Protein AF-A0AAP8TT53-F1 (afdb_monomer)

pLDDT: mean 83.97, std 13.32, range [36.66, 97.75]

Nearest PDB structures (foldseek):
  5npg-assembly1_A  TM=6.881E-01  e=1.271E+00  Drosophila melanogaster
  8of7-assembly1_A  TM=3.686E-01  e=1.754E+00  Streptomyces sp. NL15-2K
  3r0q-assembly1_C  TM=3.519E-01  e=3.000E+00  Arabidopsis thaliana
  5dst-assembly5_J  TM=2.623E-01  e=7.882E+00  Homo sapiens
  6nt2-assembly1_A  TM=2.381E-01  e=5.712E+00  Homo sapiens

Structure (mmCIF, N/CA/C/O backbone):
data_AF-A0AAP8TT53-F1
#
_entry.id   AF-A0AAP8TT53-F1
#
loop_
_atom_site.group_PDB
_atom_site.id
_atom_site.type_symbol
_atom_site.label_atom_id
_atom_site.label_alt_id
_atom_site.label_comp_id
_atom_site.label_asym_id
_atom_site.label_entity_id
_atom_site.label_seq_id
_atom_site.pdbx_PDB_ins_code
_atom_site.Cartn_x
_atom_site.Cartn_y
_atom_site.Cartn_z
_atom_site.occupancy
_atom_site.B_iso_or_equiv
_atom_site.auth_seq_id
_atom_site.auth_comp_id
_atom_site.auth_asym_id
_atom_site.auth_atom_id
_atom_site.pdbx_PDB_model_num
ATOM 1 N N . MET A 1 1 ? 9.429 17.781 -11.605 1.00 37.03 1 MET A N 1
ATOM 2 C CA . MET A 1 1 ? 8.308 18.109 -10.698 1.00 37.03 1 MET A CA 1
ATOM 3 C C . MET A 1 1 ? 8.429 17.139 -9.543 1.00 37.03 1 MET A C 1
ATOM 5 O O . MET A 1 1 ? 8.467 15.953 -9.823 1.00 37.03 1 MET A O 1
ATOM 9 N N . SER A 1 2 ? 8.607 17.604 -8.305 1.00 36.66 2 SER A N 1
ATOM 10 C CA . SER A 1 2 ? 8.602 16.687 -7.158 1.00 36.66 2 SER A CA 1
ATOM 11 C C . SER A 1 2 ? 7.167 16.207 -6.992 1.00 36.66 2 SER A C 1
ATOM 13 O O . SER A 1 2 ? 6.292 17.011 -6.671 1.00 36.66 2 SER A O 1
ATOM 15 N N . ILE A 1 3 ? 6.907 14.946 -7.319 1.00 56.47 3 ILE A N 1
ATOM 16 C CA . ILE A 1 3 ? 5.620 14.322 -7.033 1.00 56.47 3 ILE A CA 1
ATOM 17 C C . ILE A 1 3 ? 5.576 14.206 -5.508 1.00 56.47 3 ILE A C 1
ATOM 19 O O . ILE A 1 3 ? 6.515 13.700 -4.902 1.00 56.47 3 ILE A O 1
ATOM 23 N N . ASN A 1 4 ? 4.564 14.790 -4.864 1.00 68.50 4 ASN A N 1
ATOM 24 C CA . ASN A 1 4 ? 4.402 14.598 -3.425 1.00 68.50 4 ASN A CA 1
ATOM 25 C C . ASN A 1 4 ? 4.202 13.097 -3.160 1.00 68.50 4 ASN A C 1
ATOM 27 O O . ASN A 1 4 ? 3.512 12.450 -3.953 1.00 68.50 4 ASN A O 1
ATOM 31 N N . PRO A 1 5 ? 4.742 12.551 -2.059 1.00 83.25 5 PRO A N 1
ATOM 32 C CA . PRO A 1 5 ? 4.569 11.142 -1.740 1.00 83.25 5 PRO A CA 1
ATOM 33 C C . PRO A 1 5 ? 3.082 10.780 -1.711 1.00 83.25 5 PRO A C 1
ATOM 35 O O . PRO A 1 5 ? 2.249 11.514 -1.166 1.00 83.25 5 PRO A O 1
ATOM 38 N N . THR A 1 6 ? 2.748 9.643 -2.314 1.00 92.31 6 THR A N 1
ATOM 39 C CA . THR A 1 6 ? 1.394 9.093 -2.307 1.00 92.31 6 THR A CA 1
ATOM 40 C C . THR A 1 6 ? 1.183 8.384 -0.977 1.00 92.31 6 THR A C 1
ATOM 42 O O . THR A 1 6 ? 1.849 7.395 -0.687 1.00 92.31 6 THR A O 1
ATOM 45 N N . VAL A 1 7 ? 0.293 8.917 -0.138 1.00 95.69 7 VAL A N 1
ATOM 46 C CA . VAL A 1 7 ? 0.139 8.488 1.261 1.00 95.69 7 VAL A CA 1
ATOM 47 C C . VAL A 1 7 ? -1.263 7.955 1.522 1.00 95.69 7 VAL A C 1
ATOM 49 O O . VAL A 1 7 ? -2.255 8.599 1.183 1.00 95.69 7 VAL A O 1
ATOM 52 N N . LEU A 1 8 ? -1.328 6.824 2.216 1.00 96.69 8 LEU A N 1
ATOM 53 C CA . LEU A 1 8 ? -2.526 6.224 2.781 1.00 96.69 8 LEU A CA 1
ATOM 54 C C . LEU A 1 8 ? -2.356 6.105 4.296 1.00 96.69 8 LEU A C 1
ATOM 56 O O . LEU A 1 8 ? -1.325 5.655 4.788 1.00 96.69 8 LEU A O 1
ATOM 60 N N . LYS A 1 9 ? -3.365 6.530 5.051 1.00 97.44 9 LYS A N 1
ATOM 61 C CA . LYS A 1 9 ? -3.343 6.529 6.518 1.00 97.44 9 LYS A CA 1
ATOM 62 C C . LYS A 1 9 ? -4.462 5.656 7.045 1.00 97.44 9 LYS A C 1
ATOM 64 O O . LYS A 1 9 ? -5.554 5.659 6.479 1.00 97.44 9 LYS A O 1
ATOM 69 N N . ASP A 1 10 ? -4.192 4.962 8.142 1.00 97.75 10 ASP A N 1
ATOM 70 C CA . ASP A 1 10 ? -5.236 4.292 8.906 1.00 97.75 10 ASP A CA 1
ATOM 71 C C . ASP A 1 10 ? -6.246 5.325 9.445 1.00 97.75 10 ASP A C 1
ATOM 73 O O . ASP A 1 10 ? -5.886 6.462 9.769 1.00 97.75 10 ASP A O 1
ATOM 77 N N . VAL A 1 11 ? -7.519 4.941 9.546 1.00 97.31 11 VAL A N 1
ATOM 78 C CA . VAL A 1 11 ? -8.601 5.786 10.086 1.00 97.31 11 VAL A CA 1
ATOM 79 C C . VAL A 1 11 ? -8.254 6.331 11.478 1.00 97.31 11 VAL A C 1
ATOM 81 O O . VAL A 1 11 ? -8.559 7.483 11.790 1.00 97.31 11 VAL A O 1
ATOM 84 N N . SER A 1 12 ? -7.553 5.539 12.286 1.00 96.25 12 SER A N 1
ATOM 85 C CA . SER A 1 12 ? -7.086 5.874 13.630 1.00 96.25 12 SER A CA 1
ATOM 86 C C . SER A 1 12 ? -5.606 6.277 13.659 1.00 96.25 12 SER A C 1
ATOM 88 O O . SER A 1 12 ? -4.958 6.143 14.697 1.00 96.25 12 SER A O 1
ATOM 90 N N . PHE A 1 13 ? -5.061 6.815 12.558 1.00 96.12 13 PHE A N 1
ATOM 91 C CA . PHE A 1 13 ? -3.648 7.210 12.427 1.00 96.12 13 PHE A CA 1
ATOM 92 C C . PHE A 1 13 ? -3.116 8.051 13.594 1.00 96.12 13 PHE A C 1
ATOM 94 O O . PHE A 1 13 ? -1.966 7.894 13.993 1.00 96.12 13 PHE A O 1
ATOM 101 N N . LYS A 1 14 ? -3.942 8.937 14.163 1.00 94.50 14 LYS A N 1
ATOM 102 C CA . LYS A 1 14 ? -3.546 9.769 15.312 1.00 94.50 14 LYS A CA 1
ATOM 103 C C . LYS A 1 14 ? -3.171 8.951 16.552 1.00 94.50 14 LYS A C 1
ATOM 105 O O . LYS A 1 14 ? -2.380 9.433 17.352 1.00 94.50 14 LYS A O 1
ATOM 110 N N . GLU A 1 15 ? -3.724 7.750 16.682 1.00 93.88 15 GLU A N 1
ATOM 111 C CA . GLU A 1 15 ? -3.547 6.873 17.839 1.00 93.88 15 GLU A CA 1
ATOM 112 C C . GLU A 1 15 ? -2.520 5.767 17.572 1.00 93.88 15 GLU A C 1
ATOM 114 O O . GLU A 1 15 ? -1.708 5.458 18.438 1.00 93.88 15 GLU A O 1
ATOM 119 N N . ASN A 1 16 ? -2.537 5.165 16.377 1.00 93.50 16 ASN A N 1
ATOM 120 C CA . ASN A 1 16 ? -1.692 4.006 16.051 1.00 93.50 16 ASN A CA 1
ATOM 121 C C . ASN A 1 16 ? -0.464 4.338 15.189 1.00 93.50 16 ASN A C 1
ATOM 123 O O . ASN A 1 16 ? 0.417 3.493 15.027 1.00 93.50 16 ASN A O 1
ATOM 127 N N . ASN A 1 17 ? -0.403 5.552 14.632 1.00 95.25 17 ASN A N 1
ATOM 128 C CA . ASN A 1 17 ? 0.635 5.993 13.707 1.00 95.25 17 ASN A CA 1
ATOM 129 C C . ASN A 1 17 ? 0.855 5.012 12.538 1.00 95.25 17 ASN A C 1
ATOM 131 O O . ASN A 1 17 ? 1.994 4.783 12.135 1.00 95.25 17 ASN A O 1
ATOM 135 N N . ILE A 1 18 ? -0.214 4.409 11.998 1.00 97.06 18 ILE A N 1
ATOM 136 C CA . ILE A 1 18 ? -0.114 3.502 10.847 1.00 97.06 18 ILE A CA 1
ATOM 137 C C . ILE A 1 18 ? -0.324 4.258 9.532 1.00 97.06 18 ILE A C 1
ATOM 139 O O . ILE A 1 18 ? -1.420 4.750 9.243 1.00 97.06 18 ILE A O 1
ATOM 143 N N . LEU A 1 19 ? 0.731 4.341 8.721 1.00 96.50 19 LEU A N 1
ATOM 144 C CA . LEU A 1 19 ? 0.700 4.933 7.384 1.00 96.50 19 LEU A CA 1
ATOM 145 C C . LEU A 1 19 ? 1.449 4.052 6.386 1.00 96.50 19 LEU A C 1
ATOM 147 O O . LEU A 1 19 ? 2.445 3.431 6.742 1.00 96.50 19 LEU A O 1
ATOM 151 N N . LEU A 1 20 ? 0.996 4.063 5.138 1.00 95.94 20 LEU A N 1
ATOM 152 C CA . LEU A 1 20 ? 1.707 3.567 3.967 1.00 95.94 20 LEU A CA 1
ATOM 153 C C . LEU A 1 20 ? 1.996 4.762 3.058 1.00 95.94 20 LEU A C 1
ATOM 155 O O . LEU A 1 20 ? 1.094 5.524 2.718 1.00 95.94 20 LEU A O 1
ATOM 159 N N . SER A 1 21 ? 3.250 4.941 2.673 1.00 95.38 21 SER A 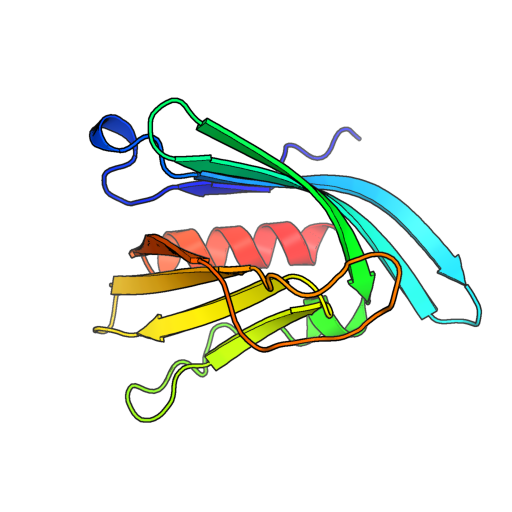N 1
ATOM 160 C CA . SER A 1 21 ? 3.691 5.997 1.769 1.00 95.38 21 SER A CA 1
ATOM 161 C C . SER A 1 21 ? 4.501 5.391 0.641 1.00 95.38 21 SER A C 1
ATOM 163 O O . SER A 1 21 ? 5.409 4.606 0.898 1.00 95.38 21 SER A O 1
ATOM 165 N N . LEU A 1 22 ? 4.207 5.811 -0.584 1.00 93.31 22 LEU A N 1
ATOM 166 C CA . LEU A 1 22 ? 4.978 5.508 -1.780 1.00 93.31 22 LEU A CA 1
ATOM 167 C C . LEU A 1 22 ? 5.512 6.818 -2.350 1.00 93.31 22 LEU A C 1
ATOM 169 O O . LEU A 1 22 ? 4.743 7.685 -2.768 1.00 93.31 22 LEU A O 1
ATOM 173 N N . ASP A 1 23 ? 6.828 6.968 -2.334 1.00 93.75 23 ASP A N 1
ATOM 174 C CA . ASP A 1 23 ? 7.517 8.109 -2.924 1.00 93.75 23 ASP A CA 1
ATOM 175 C C . ASP A 1 23 ? 8.170 7.672 -4.234 1.00 93.75 23 ASP A C 1
ATOM 177 O O . ASP A 1 23 ? 9.029 6.792 -4.232 1.00 93.75 23 ASP A O 1
ATOM 181 N N . HIS A 1 24 ? 7.715 8.228 -5.356 1.00 93.44 24 HIS A N 1
ATOM 182 C CA . HIS A 1 24 ? 8.252 7.891 -6.674 1.00 93.44 24 HIS A CA 1
ATOM 183 C C . HIS A 1 24 ? 9.682 8.401 -6.796 1.00 93.44 24 HIS A C 1
ATOM 185 O O . HIS A 1 24 ? 9.945 9.586 -6.594 1.00 93.44 24 HIS A O 1
ATOM 191 N N . THR A 1 25 ? 10.605 7.506 -7.136 1.00 93.19 25 THR A N 1
ATOM 192 C CA . THR A 1 25 ? 12.025 7.845 -7.253 1.00 93.19 25 THR A CA 1
ATOM 193 C C . THR A 1 25 ? 12.424 8.052 -8.705 1.00 93.19 25 THR A C 1
ATOM 195 O O . THR A 1 25 ? 12.966 9.099 -9.061 1.00 93.19 25 THR A O 1
ATOM 198 N N . GLU A 1 26 ? 12.147 7.070 -9.559 1.00 92.81 26 GLU A N 1
ATOM 199 C CA . GLU A 1 26 ? 12.464 7.117 -10.981 1.00 92.81 26 GLU A CA 1
ATOM 200 C C . GLU A 1 26 ? 11.593 6.158 -11.799 1.00 92.81 26 GLU A C 1
ATOM 202 O O . GLU A 1 26 ? 10.956 5.243 -11.279 1.00 92.81 26 GLU A O 1
ATOM 207 N N . SER A 1 27 ? 11.586 6.362 -13.115 1.00 93.31 27 SER A N 1
ATOM 208 C CA . SER A 1 27 ? 10.981 5.439 -14.074 1.00 93.31 27 SER A CA 1
ATOM 209 C C . SER A 1 27 ? 11.968 5.151 -15.195 1.00 93.31 27 SER A C 1
ATOM 211 O O . SER A 1 27 ? 12.625 6.066 -15.696 1.00 93.31 27 SER A O 1
ATOM 213 N N . LYS A 1 28 ? 12.075 3.883 -15.588 1.00 93.75 28 LYS A N 1
ATOM 214 C CA . LYS A 1 28 ? 12.993 3.407 -16.628 1.00 93.75 28 LYS A CA 1
ATOM 215 C C . LYS A 1 28 ? 12.262 2.466 -17.569 1.00 93.75 28 LYS A C 1
ATOM 217 O O . LYS A 1 28 ? 11.472 1.646 -17.122 1.00 93.75 28 LYS A O 1
ATOM 222 N N . THR A 1 29 ? 12.564 2.556 -18.857 1.00 93.31 29 THR A N 1
ATOM 223 C CA . THR A 1 29 ? 12.108 1.569 -19.839 1.00 93.31 29 THR A CA 1
ATOM 224 C C . THR A 1 29 ? 13.245 0.593 -20.106 1.00 93.31 29 THR A C 1
ATOM 226 O O . THR A 1 29 ? 14.331 1.016 -20.508 1.00 93.31 29 THR A O 1
ATOM 229 N N . ILE A 1 30 ? 13.008 -0.690 -19.842 1.00 90.12 30 ILE A N 1
ATOM 230 C CA . ILE A 1 30 ? 13.949 -1.793 -20.055 1.00 90.12 30 ILE A CA 1
ATOM 231 C C . ILE A 1 30 ? 13.184 -2.859 -20.836 1.00 90.12 30 ILE A C 1
ATOM 233 O O . ILE A 1 30 ? 12.105 -3.256 -20.415 1.00 90.12 30 ILE A O 1
ATOM 237 N N . ASP A 1 31 ? 13.713 -3.278 -21.986 1.00 89.44 31 ASP A N 1
ATOM 238 C CA . ASP A 1 31 ? 13.089 -4.291 -22.852 1.00 89.44 31 ASP A CA 1
ATOM 239 C C . ASP A 1 31 ? 11.605 -4.001 -23.169 1.00 89.44 31 ASP A C 1
ATOM 241 O O . ASP A 1 31 ? 10.742 -4.863 -23.030 1.00 89.44 31 ASP A O 1
ATOM 245 N N . ASP A 1 32 ? 11.310 -2.752 -23.554 1.00 88.25 32 ASP A N 1
ATOM 246 C CA . ASP A 1 32 ? 9.963 -2.222 -23.837 1.00 88.25 32 ASP A CA 1
ATOM 247 C C . ASP A 1 32 ? 8.966 -2.270 -22.660 1.00 88.25 32 ASP A C 1
ATOM 249 O O . ASP A 1 32 ? 7.805 -1.895 -22.814 1.00 88.25 32 ASP A O 1
ATOM 253 N N . MET A 1 33 ? 9.422 -2.635 -21.459 1.00 87.44 33 MET A N 1
ATOM 254 C CA . MET A 1 33 ? 8.640 -2.592 -20.225 1.00 87.44 33 MET A CA 1
ATOM 255 C C . MET A 1 33 ? 9.022 -1.369 -19.395 1.00 87.44 33 MET A C 1
ATOM 257 O O . MET A 1 33 ? 10.200 -1.061 -19.200 1.00 87.44 33 MET A O 1
ATOM 261 N N . LYS A 1 34 ? 8.024 -0.644 -18.888 1.00 90.81 34 LYS A N 1
ATOM 262 C CA . LYS A 1 34 ? 8.243 0.516 -18.020 1.00 90.81 34 LYS A CA 1
ATOM 263 C C . LYS A 1 34 ? 8.251 0.076 -16.558 1.00 90.81 34 LYS A C 1
ATOM 265 O O . LYS A 1 34 ? 7.228 -0.318 -16.004 1.00 90.81 34 LYS A O 1
ATOM 270 N N . HIS A 1 35 ? 9.427 0.181 -15.952 1.00 91.56 35 HIS A N 1
ATOM 271 C CA . HIS A 1 35 ? 9.690 -0.043 -14.538 1.00 91.56 35 HIS A CA 1
ATOM 272 C C . HIS A 1 35 ? 9.536 1.275 -13.784 1.00 91.56 35 HIS A C 1
ATOM 274 O O . HIS A 1 35 ? 10.151 2.283 -14.147 1.00 91.56 35 HIS A O 1
ATOM 280 N N . ILE A 1 36 ? 8.730 1.278 -12.728 1.00 91.44 36 ILE A N 1
ATOM 281 C CA . ILE A 1 36 ? 8.456 2.458 -11.910 1.00 91.44 36 ILE A CA 1
ATOM 282 C C . ILE A 1 36 ? 8.911 2.147 -10.487 1.00 91.44 36 ILE A C 1
ATOM 284 O O . ILE A 1 36 ? 8.401 1.229 -9.851 1.00 91.44 36 ILE A O 1
ATOM 288 N N . TYR A 1 37 ? 9.897 2.897 -10.004 1.00 91.94 37 TYR A N 1
ATOM 289 C CA . TYR A 1 37 ? 10.535 2.662 -8.716 1.00 91.94 37 TYR A CA 1
ATOM 290 C C . TYR A 1 37 ? 9.957 3.582 -7.643 1.00 91.94 37 TYR A C 1
ATOM 292 O O . TYR A 1 37 ? 9.705 4.770 -7.878 1.00 91.94 37 TYR A O 1
ATOM 300 N N . PHE A 1 38 ? 9.772 3.024 -6.448 1.00 91.94 38 PHE A N 1
ATOM 301 C CA . PHE A 1 38 ? 9.253 3.735 -5.289 1.00 91.94 38 PHE A CA 1
ATOM 302 C C . PHE A 1 38 ? 10.076 3.448 -4.039 1.00 91.94 38 PHE A C 1
ATOM 304 O O . PHE A 1 38 ? 10.442 2.308 -3.760 1.00 91.94 38 PHE A O 1
ATOM 311 N N . ASN A 1 39 ? 10.251 4.476 -3.216 1.00 93.75 39 ASN A N 1
ATOM 312 C CA . ASN A 1 39 ? 10.566 4.314 -1.807 1.00 93.75 39 ASN A CA 1
ATOM 313 C C . ASN A 1 39 ? 9.259 4.097 -1.040 1.00 93.75 39 ASN A C 1
ATOM 315 O O . ASN A 1 39 ? 8.465 5.023 -0.855 1.00 93.75 39 ASN A O 1
ATOM 319 N N . MET A 1 40 ? 9.043 2.870 -0.576 1.00 92.44 40 MET A N 1
ATOM 320 C CA . MET A 1 40 ? 7.944 2.513 0.307 1.00 92.44 40 MET A CA 1
ATOM 321 C C . MET A 1 40 ? 8.332 2.749 1.766 1.00 92.44 40 MET A C 1
ATOM 323 O O . MET A 1 40 ? 9.352 2.254 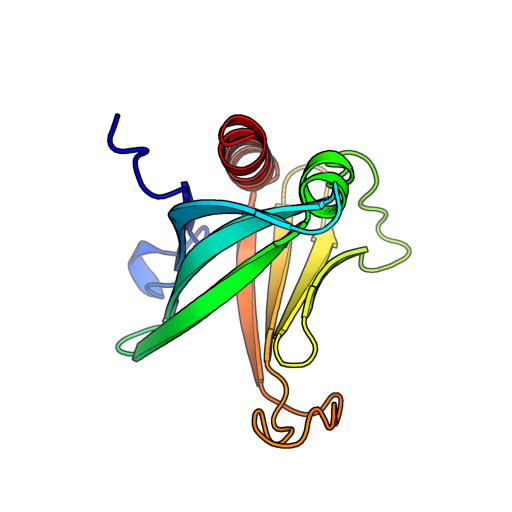2.250 1.00 92.44 40 MET A O 1
ATOM 327 N N . ILE A 1 41 ? 7.483 3.472 2.493 1.00 94.75 41 ILE A N 1
ATOM 328 C CA . ILE A 1 41 ? 7.595 3.668 3.938 1.00 94.75 41 ILE A CA 1
ATOM 329 C C . ILE A 1 41 ? 6.296 3.225 4.592 1.00 94.75 41 ILE A C 1
ATOM 331 O O . ILE A 1 41 ? 5.222 3.700 4.227 1.00 94.75 41 ILE A O 1
ATOM 335 N N . ILE A 1 42 ? 6.411 2.358 5.593 1.00 94.50 42 ILE A N 1
ATOM 336 C CA . ILE A 1 42 ? 5.290 1.935 6.426 1.00 94.50 42 ILE A CA 1
ATOM 337 C C . ILE A 1 42 ? 5.618 2.254 7.872 1.00 94.50 42 ILE A C 1
ATOM 339 O O . ILE A 1 42 ? 6.680 1.868 8.360 1.00 94.50 42 ILE A O 1
ATOM 343 N N . THR A 1 43 ? 4.729 2.956 8.562 1.00 95.50 43 THR A N 1
ATOM 344 C CA . THR A 1 43 ? 4.865 3.205 10.000 1.00 95.50 43 THR A CA 1
ATOM 345 C C . THR A 1 43 ? 3.863 2.371 10.777 1.00 95.50 43 THR A C 1
ATOM 347 O O . THR A 1 43 ? 2.795 2.036 10.271 1.00 95.50 43 THR A O 1
ATOM 350 N N . TYR A 1 44 ? 4.226 2.019 12.003 1.00 90.69 44 TYR A N 1
ATOM 351 C CA . TYR A 1 44 ? 3.357 1.365 12.974 1.00 90.69 44 TYR A CA 1
ATOM 352 C C . TYR A 1 44 ? 3.909 1.677 14.366 1.00 90.69 44 TYR A C 1
ATOM 354 O O . TYR A 1 44 ? 5.071 1.368 14.648 1.00 90.69 44 TYR A O 1
ATOM 362 N N . GLU A 1 45 ? 3.108 2.321 15.217 1.00 88.69 45 GLU A N 1
ATOM 363 C CA . GLU A 1 45 ? 3.540 2.831 16.524 1.00 88.69 45 GLU A CA 1
ATOM 364 C C . GLU A 1 45 ? 4.828 3.677 16.405 1.00 88.69 45 GLU A C 1
ATOM 366 O O . GLU A 1 45 ? 4.855 4.689 15.704 1.00 88.69 45 GLU A O 1
ATOM 371 N N . ASN A 1 46 ? 5.914 3.250 17.058 1.00 88.56 46 ASN A N 1
ATOM 372 C CA . ASN A 1 46 ? 7.216 3.923 17.057 1.00 88.56 46 ASN A CA 1
ATOM 373 C C . ASN A 1 46 ? 8.206 3.316 16.048 1.00 88.56 46 ASN A C 1
ATOM 375 O O . ASN A 1 46 ? 9.400 3.614 16.099 1.00 88.56 46 ASN A O 1
ATOM 379 N N . SER A 1 47 ? 7.729 2.446 15.156 1.00 90.12 47 SER A N 1
ATOM 380 C CA . SER A 1 47 ? 8.549 1.723 14.185 1.00 90.12 47 SER A CA 1
ATOM 381 C C . SER A 1 47 ? 8.271 2.185 12.758 1.00 90.12 47 SER A C 1
ATOM 383 O O . SER A 1 47 ? 7.166 2.616 12.420 1.00 90.12 47 SER A O 1
ATOM 385 N N . SER A 1 48 ? 9.283 2.061 11.899 1.00 93.06 48 SER A N 1
ATOM 386 C CA . SER A 1 48 ? 9.141 2.281 10.461 1.00 93.06 48 SER A CA 1
ATOM 387 C C . SER A 1 48 ? 9.852 1.190 9.676 1.00 93.06 48 SER A C 1
ATOM 389 O O . SER A 1 48 ? 11.018 0.900 9.949 1.00 93.06 48 SER A O 1
ATOM 391 N N . ILE A 1 49 ? 9.185 0.661 8.662 1.00 90.94 49 ILE A N 1
ATOM 392 C CA . ILE A 1 49 ? 9.761 -0.212 7.645 1.00 90.94 49 ILE A CA 1
ATOM 393 C C . ILE A 1 49 ? 9.981 0.642 6.401 1.00 90.94 49 ILE A C 1
ATOM 395 O O . ILE A 1 49 ? 9.092 1.387 5.993 1.00 90.94 49 ILE A O 1
ATO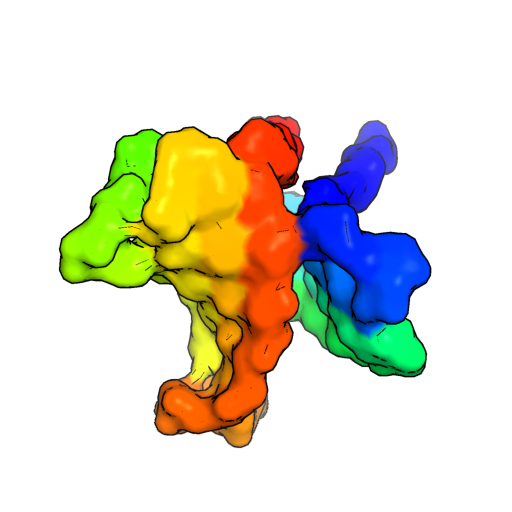M 399 N N . LYS A 1 50 ? 11.173 0.549 5.814 1.00 91.94 50 LYS A N 1
ATOM 400 C CA . LYS A 1 50 ? 11.522 1.228 4.565 1.00 91.94 50 LYS A CA 1
ATOM 401 C C . LYS A 1 50 ? 11.995 0.191 3.566 1.00 91.94 50 LYS A C 1
ATOM 403 O O . LYS A 1 50 ? 12.825 -0.643 3.926 1.00 91.94 50 LYS A O 1
ATOM 408 N N . ARG A 1 51 ? 11.471 0.244 2.348 1.00 87.50 51 ARG A N 1
ATOM 409 C CA . ARG A 1 51 ? 11.856 -0.647 1.253 1.00 87.50 51 ARG A CA 1
ATOM 410 C C . ARG A 1 51 ? 11.851 0.113 -0.061 1.00 87.50 51 ARG A C 1
ATOM 412 O O . ARG A 1 51 ? 11.036 1.009 -0.249 1.00 87.50 51 ARG A O 1
ATOM 419 N N . GLU A 1 52 ? 12.747 -0.269 -0.952 1.00 89.75 52 GLU A N 1
ATOM 420 C CA . GLU A 1 52 ? 12.647 0.091 -2.360 1.00 89.75 52 GLU A CA 1
ATOM 421 C C . GLU A 1 52 ? 11.815 -0.985 -3.046 1.00 89.75 52 GLU A C 1
ATOM 423 O O . GLU A 1 52 ? 12.048 -2.173 -2.829 1.00 89.75 52 GLU A O 1
ATOM 428 N N . ILE A 1 53 ? 10.826 -0.564 -3.824 1.00 87.94 53 ILE A N 1
ATOM 429 C CA . ILE A 1 53 ? 9.968 -1.460 -4.595 1.00 87.94 53 ILE A CA 1
ATOM 430 C C . ILE A 1 53 ? 9.957 -1.002 -6.049 1.00 87.94 53 ILE A C 1
ATOM 432 O O . ILE A 1 53 ? 10.185 0.175 -6.350 1.00 87.94 53 ILE A O 1
ATOM 436 N N . MET A 1 54 ? 9.684 -1.933 -6.950 1.00 88.62 54 MET A N 1
ATOM 437 C CA . MET A 1 54 ? 9.527 -1.678 -8.374 1.00 88.62 54 MET A CA 1
ATOM 438 C C . MET A 1 54 ? 8.160 -2.199 -8.777 1.00 88.62 54 MET A C 1
ATOM 440 O O . MET A 1 54 ? 7.723 -3.209 -8.259 1.00 88.62 54 MET A O 1
ATOM 444 N N . LEU A 1 55 ? 7.462 -1.481 -9.643 1.00 87.06 55 LEU A N 1
ATOM 445 C CA . LEU A 1 55 ? 6.184 -1.914 -10.185 1.00 87.06 55 LEU A CA 1
ATOM 446 C C . LEU A 1 55 ? 6.216 -1.754 -11.696 1.00 87.06 55 LEU A C 1
ATOM 448 O O . LEU A 1 55 ? 6.761 -0.765 -12.205 1.00 87.06 55 LEU A O 1
ATOM 452 N N . PHE A 1 56 ? 5.606 -2.695 -12.410 1.00 88.94 56 PHE A N 1
ATOM 453 C CA . PHE A 1 56 ? 5.395 -2.531 -13.838 1.00 88.94 56 PHE A CA 1
ATOM 454 C C . PHE A 1 56 ? 4.239 -1.555 -14.091 1.00 88.94 56 PHE A C 1
ATOM 456 O O . PHE A 1 56 ? 3.275 -1.472 -13.326 1.00 88.94 56 PHE A O 1
ATOM 463 N N . GLU A 1 57 ? 4.326 -0.805 -15.191 1.00 88.75 57 GLU A N 1
ATOM 464 C CA . GLU A 1 57 ? 3.240 0.069 -15.656 1.00 88.75 57 GLU A CA 1
ATOM 465 C C . GLU A 1 57 ? 1.912 -0.689 -15.777 1.00 88.75 57 GLU A C 1
ATOM 467 O O . GLU A 1 57 ? 0.887 -0.209 -15.287 1.00 88.75 57 GLU A O 1
ATOM 472 N N . ASP A 1 58 ? 1.944 -1.900 -16.335 1.00 84.62 58 ASP A N 1
ATOM 473 C CA . ASP A 1 58 ? 0.761 -2.748 -16.476 1.00 84.62 58 ASP A CA 1
ATOM 474 C C . ASP A 1 58 ? 0.140 -3.116 -15.122 1.00 84.62 58 ASP A C 1
ATOM 476 O O . ASP A 1 58 ? -1.085 -3.080 -14.990 1.00 84.62 58 ASP A O 1
ATOM 480 N N . ASP A 1 59 ? 0.944 -3.404 -14.093 1.00 83.62 59 ASP A N 1
ATOM 481 C CA . ASP A 1 59 ? 0.429 -3.724 -12.755 1.00 83.62 59 ASP A CA 1
ATOM 482 C C . ASP A 1 59 ? -0.365 -2.554 -12.183 1.00 83.62 59 ASP A C 1
ATOM 484 O O . ASP A 1 59 ? -1.472 -2.726 -11.670 1.00 83.62 59 ASP A O 1
ATOM 488 N N . ILE A 1 60 ? 0.175 -1.340 -12.315 1.00 85.62 60 ILE A N 1
ATOM 489 C CA . ILE A 1 60 ? -0.471 -0.128 -11.814 1.00 85.62 60 ILE A CA 1
ATOM 490 C C . ILE A 1 60 ? -1.726 0.204 -12.630 1.00 85.62 60 ILE A C 1
ATOM 492 O O . ILE A 1 60 ? -2.753 0.587 -12.057 1.00 85.62 60 ILE A O 1
ATOM 496 N N . LEU A 1 61 ? -1.688 0.058 -13.958 1.00 83.88 61 LEU A N 1
ATOM 497 C CA . LEU A 1 61 ? -2.860 0.274 -14.810 1.00 83.88 61 LEU A CA 1
ATOM 498 C C . LEU A 1 61 ? -3.993 -0.694 -14.442 1.00 83.88 61 LEU A C 1
ATOM 500 O O . LEU A 1 61 ? -5.148 -0.260 -14.330 1.00 83.88 61 LEU A O 1
ATOM 504 N N . ASN A 1 62 ? -3.645 -1.950 -14.154 1.00 79.44 62 ASN A N 1
ATOM 505 C CA . ASN A 1 62 ? -4.566 -3.022 -13.786 1.00 79.44 62 ASN A CA 1
ATOM 506 C C . ASN A 1 62 ? -5.082 -2.962 -12.338 1.00 79.44 62 ASN A C 1
ATOM 508 O O . ASN A 1 62 ? -5.941 -3.769 -11.978 1.00 79.44 62 ASN A O 1
ATOM 512 N N . LEU A 1 63 ? -4.656 -1.991 -11.516 1.00 77.50 63 LEU A N 1
ATOM 513 C CA . LEU A 1 63 ? -5.252 -1.741 -10.195 1.00 77.50 63 LEU A CA 1
ATOM 514 C C . LEU A 1 63 ? -6.729 -1.342 -10.350 1.00 77.50 63 LEU A C 1
ATOM 516 O O . LEU A 1 63 ? -7.057 -0.167 -10.555 1.00 77.50 63 LEU A O 1
ATOM 520 N N . ASN A 1 64 ? -7.637 -2.312 -10.293 1.00 67.94 64 ASN A N 1
ATOM 521 C CA . ASN A 1 64 ? -9.069 -2.076 -10.416 1.00 67.94 64 ASN A CA 1
ATOM 522 C C . ASN A 1 64 ? -9.706 -1.836 -9.049 1.00 67.94 64 ASN A C 1
ATOM 524 O O . ASN A 1 64 ? -9.779 -2.715 -8.201 1.00 67.94 64 ASN A O 1
ATOM 528 N N . ILE A 1 65 ? -10.233 -0.626 -8.887 1.00 63.59 65 ILE A N 1
ATOM 529 C CA . ILE A 1 65 ? -10.877 -0.118 -7.670 1.00 63.59 65 ILE A CA 1
ATOM 530 C C . ILE A 1 65 ? -12.267 -0.758 -7.428 1.00 63.59 65 ILE A C 1
ATOM 532 O O . ILE A 1 65 ? -12.856 -0.655 -6.353 1.00 63.59 65 ILE A O 1
ATOM 536 N N . SER A 1 66 ? -12.846 -1.394 -8.447 1.00 57.53 66 SER A N 1
ATOM 537 C CA . SER A 1 66 ? -14.274 -1.723 -8.487 1.00 57.53 66 SER A CA 1
ATOM 538 C C . SER A 1 66 ? -14.649 -3.145 -8.075 1.00 57.53 66 SER A C 1
ATOM 540 O O . SER A 1 66 ? -15.844 -3.424 -8.018 1.00 57.53 66 SER A O 1
ATOM 542 N N . ASN A 1 67 ? -13.686 -4.036 -7.821 1.00 57.03 67 ASN A N 1
ATOM 543 C CA . ASN A 1 67 ? -13.963 -5.477 -7.773 1.00 57.03 67 ASN A CA 1
ATOM 544 C C . ASN A 1 67 ? -13.841 -6.123 -6.391 1.00 57.03 67 ASN A C 1
ATOM 546 O O . ASN A 1 67 ? -13.999 -7.338 -6.317 1.00 57.03 67 ASN A O 1
ATOM 550 N N . PHE A 1 68 ? -13.671 -5.339 -5.320 1.00 64.38 68 PHE A N 1
ATOM 551 C CA . PHE A 1 68 ? -13.659 -5.880 -3.962 1.00 64.38 68 PHE A CA 1
ATOM 552 C C . PHE A 1 68 ? -15.007 -6.524 -3.646 1.00 64.38 68 PHE A C 1
ATOM 554 O O . PHE A 1 68 ? -16.003 -5.866 -3.352 1.00 64.38 68 PHE A O 1
ATOM 561 N N . THR A 1 69 ? -15.062 -7.842 -3.778 1.00 59.34 69 THR A N 1
ATOM 562 C CA . THR A 1 69 ? -16.217 -8.631 -3.365 1.00 59.34 69 THR A CA 1
ATOM 563 C C . THR A 1 69 ? -15.966 -9.143 -1.958 1.00 59.34 69 THR A C 1
ATOM 565 O O . THR A 1 69 ? -14.837 -9.440 -1.580 1.00 59.34 69 THR A O 1
ATOM 568 N N . ASN A 1 70 ? -17.025 -9.282 -1.164 1.00 57.47 70 ASN A N 1
ATOM 569 C CA . ASN A 1 70 ? -16.905 -9.900 0.159 1.00 57.47 70 ASN A CA 1
ATOM 570 C C . ASN A 1 70 ? -16.590 -11.409 0.074 1.00 57.47 70 ASN A C 1
ATOM 572 O O . ASN A 1 70 ? -16.314 -12.029 1.100 1.00 57.47 70 ASN A O 1
ATOM 576 N N . ASP A 1 71 ? -16.652 -11.993 -1.127 1.00 59.81 71 ASP A N 1
ATOM 577 C CA . ASP A 1 71 ? -16.513 -13.429 -1.364 1.00 59.81 71 ASP A CA 1
ATOM 578 C C . ASP A 1 71 ? -15.044 -13.872 -1.485 1.00 59.81 71 ASP A C 1
ATOM 580 O O . ASP A 1 71 ? -14.744 -15.047 -1.276 1.00 59.81 71 ASP A O 1
ATOM 584 N N . SER A 1 72 ? -14.118 -12.949 -1.781 1.00 59.34 72 SER A N 1
ATOM 585 C CA . SER A 1 72 ? -12.678 -13.220 -1.824 1.00 59.34 72 SER A CA 1
ATOM 586 C C . SER A 1 72 ? -11.867 -11.969 -1.477 1.00 59.34 72 SER A C 1
ATOM 588 O O . SER A 1 72 ? -12.194 -10.890 -1.967 1.00 59.34 72 SER A O 1
ATOM 590 N N . PRO A 1 73 ? -10.782 -12.087 -0.688 1.00 61.28 73 PRO A N 1
ATOM 591 C CA . PRO A 1 73 ? -9.799 -11.017 -0.604 1.00 61.28 73 PRO A CA 1
ATOM 592 C C . PRO A 1 73 ? -9.201 -10.764 -1.990 1.00 61.28 73 PRO A C 1
ATOM 594 O O . PRO A 1 73 ? -8.893 -11.711 -2.719 1.00 61.28 73 PRO A O 1
ATOM 597 N N . ASP A 1 74 ? -9.006 -9.494 -2.324 1.00 69.00 74 ASP A N 1
ATOM 598 C CA . ASP A 1 74 ? -8.283 -9.116 -3.530 1.00 69.00 74 ASP A CA 1
ATOM 599 C C . ASP A 1 74 ? -6.823 -8.811 -3.183 1.00 69.00 74 ASP A C 1
ATOM 601 O O . ASP A 1 74 ? -6.514 -8.153 -2.181 1.00 69.00 74 ASP A O 1
ATOM 605 N N . TYR A 1 75 ? -5.916 -9.291 -4.028 1.00 65.81 75 TYR A N 1
ATOM 606 C CA . TYR A 1 75 ? -4.477 -9.102 -3.889 1.00 65.81 75 TYR A CA 1
ATOM 607 C C . TYR A 1 75 ? -4.003 -8.031 -4.871 1.00 65.81 75 TYR A C 1
ATOM 609 O O . TYR A 1 75 ? -4.349 -8.075 -6.050 1.00 65.81 75 TYR A O 1
ATOM 617 N N . PHE A 1 76 ? -3.191 -7.086 -4.399 1.00 69.56 76 PHE A N 1
ATOM 618 C CA . PHE A 1 76 ? -2.587 -6.041 -5.232 1.00 69.56 76 PHE A CA 1
ATOM 619 C C . PHE A 1 76 ? -1.118 -5.863 -4.867 1.00 69.56 76 PHE A C 1
ATOM 621 O O . PHE A 1 76 ? -0.744 -6.093 -3.720 1.00 69.56 76 PHE A O 1
ATOM 628 N N . PHE A 1 77 ? -0.310 -5.415 -5.833 1.00 69.19 77 PHE A N 1
ATOM 629 C CA . PHE A 1 77 ? 1.137 -5.208 -5.684 1.00 69.19 77 PHE A CA 1
ATOM 630 C C . PHE A 1 77 ? 1.843 -6.434 -5.099 1.00 69.19 77 PHE A C 1
ATOM 632 O O . PHE A 1 77 ? 2.131 -6.474 -3.907 1.00 69.19 77 PHE A O 1
ATOM 639 N N . ILE A 1 78 ? 2.061 -7.449 -5.933 1.00 66.44 78 ILE A N 1
ATOM 640 C CA . ILE A 1 78 ? 2.670 -8.713 -5.516 1.00 66.44 78 ILE A CA 1
ATOM 641 C C . ILE A 1 78 ? 4.151 -8.677 -5.880 1.00 66.44 78 ILE A C 1
ATOM 643 O O . ILE A 1 78 ? 4.502 -8.793 -7.049 1.00 66.44 78 ILE A O 1
ATOM 647 N N . GLU A 1 79 ? 4.999 -8.563 -4.867 1.00 71.75 79 GLU A N 1
ATOM 648 C CA . GLU A 1 79 ? 6.429 -8.837 -4.954 1.00 71.75 79 GLU A CA 1
ATOM 649 C C . GLU A 1 79 ? 6.752 -10.119 -4.168 1.00 71.75 79 GLU A C 1
ATOM 651 O O . GLU A 1 79 ? 5.986 -10.518 -3.285 1.00 71.75 79 GLU A O 1
ATOM 656 N N . PRO A 1 80 ? 7.883 -10.793 -4.441 1.00 70.19 80 PRO A N 1
ATOM 657 C CA . PRO A 1 80 ? 8.255 -12.010 -3.720 1.00 70.19 80 PRO A CA 1
ATOM 658 C C . PRO A 1 80 ? 8.371 -11.830 -2.199 1.00 70.19 80 PRO A C 1
ATOM 660 O O . PRO A 1 80 ? 8.218 -12.797 -1.458 1.00 70.19 80 PRO A O 1
ATOM 663 N N . ASP A 1 81 ? 8.672 -10.616 -1.732 1.00 75.44 81 ASP A N 1
ATOM 664 C CA . ASP A 1 81 ? 8.938 -10.301 -0.327 1.00 75.44 81 ASP A CA 1
ATOM 665 C C . ASP A 1 81 ? 7.842 -9.457 0.351 1.00 75.44 81 ASP A C 1
ATOM 667 O O . ASP A 1 81 ? 7.877 -9.286 1.578 1.00 75.44 81 ASP A O 1
ATOM 671 N N . PHE A 1 82 ? 6.864 -8.943 -0.404 1.00 84.94 82 PHE A N 1
ATOM 672 C CA . PHE A 1 82 ? 5.687 -8.273 0.147 1.00 84.94 82 PHE A CA 1
ATOM 673 C C . PHE A 1 82 ? 4.485 -8.316 -0.804 1.00 84.94 82 PHE A C 1
ATOM 675 O O . PHE A 1 82 ? 4.627 -8.299 -2.022 1.00 84.94 82 PHE A O 1
ATOM 682 N N . TRP A 1 83 ? 3.278 -8.288 -0.242 1.00 86.56 83 TRP A N 1
ATOM 683 C CA . TRP A 1 83 ? 2.062 -8.097 -1.032 1.00 86.56 83 TRP A CA 1
ATOM 684 C C . TRP A 1 83 ? 0.971 -7.385 -0.245 1.00 86.56 83 TRP A C 1
ATOM 686 O O . TRP A 1 83 ? 0.906 -7.472 0.987 1.00 86.56 83 TRP A O 1
ATOM 696 N N . LEU A 1 84 ? 0.070 -6.700 -0.949 1.00 88.31 84 LEU A N 1
ATOM 697 C CA . LEU A 1 84 ? -1.106 -6.098 -0.335 1.00 88.31 84 LEU A CA 1
ATOM 698 C C . LEU A 1 84 ? -2.326 -7.002 -0.491 1.00 88.31 84 LEU A C 1
ATOM 700 O O . LEU A 1 84 ? -2.586 -7.552 -1.559 1.00 88.31 84 LEU A O 1
ATOM 704 N N . THR A 1 85 ? -3.112 -7.114 0.575 1.00 88.44 85 THR A N 1
ATOM 705 C CA . THR A 1 85 ? -4.416 -7.782 0.552 1.00 88.44 85 THR A CA 1
ATOM 706 C C . THR A 1 85 ? -5.482 -6.810 1.021 1.00 88.44 85 THR A C 1
ATOM 708 O O . THR A 1 85 ? -5.363 -6.239 2.103 1.00 88.44 85 THR A O 1
ATOM 711 N N . VAL A 1 86 ? -6.537 -6.634 0.234 1.00 88.25 86 VAL A N 1
ATOM 712 C CA . VAL A 1 86 ? -7.656 -5.752 0.565 1.00 88.25 86 VAL A CA 1
ATOM 713 C C . VAL A 1 86 ? -8.910 -6.584 0.787 1.00 88.25 86 VAL A C 1
ATOM 715 O O . VAL A 1 86 ? -9.251 -7.455 -0.011 1.00 88.25 86 VAL A O 1
ATOM 718 N N . ILE A 1 87 ? -9.605 -6.303 1.886 1.00 88.25 87 ILE A N 1
ATOM 719 C CA . ILE A 1 87 ? -10.880 -6.920 2.243 1.00 88.25 87 ILE A CA 1
ATOM 720 C C . ILE A 1 87 ? -11.914 -5.812 2.388 1.00 88.25 87 ILE A C 1
ATOM 722 O O . ILE A 1 87 ? -11.755 -4.919 3.223 1.00 88.25 87 ILE A O 1
ATOM 726 N N . GLN A 1 88 ? -12.992 -5.885 1.612 1.00 87.06 88 GLN A N 1
ATOM 727 C CA . GLN A 1 88 ? -14.131 -4.996 1.794 1.00 87.06 88 GLN A CA 1
ATOM 728 C C . GLN A 1 88 ? -15.004 -5.490 2.954 1.00 87.06 88 GLN A C 1
ATOM 730 O O . GLN A 1 88 ? -15.384 -6.655 3.015 1.00 87.06 88 GLN A O 1
ATOM 735 N N . LEU A 1 89 ? -15.298 -4.606 3.912 1.00 86.00 89 LEU A N 1
ATOM 736 C CA . LEU A 1 89 ? -16.183 -4.919 5.039 1.00 86.00 89 LEU A CA 1
ATOM 737 C C . LEU A 1 89 ? -17.627 -4.517 4.745 1.00 86.00 89 LEU A C 1
ATOM 739 O O . LEU A 1 89 ? -18.573 -5.219 5.100 1.00 86.00 89 LEU A O 1
ATOM 743 N N . ASN A 1 90 ? -17.796 -3.347 4.133 1.00 85.69 90 ASN A N 1
ATOM 744 C CA . ASN A 1 90 ? -19.076 -2.780 3.730 1.00 85.69 90 ASN A CA 1
ATOM 745 C C . ASN A 1 90 ? -18.852 -1.780 2.580 1.00 85.69 90 ASN A C 1
ATOM 747 O O . ASN A 1 90 ? -17.769 -1.720 2.010 1.00 85.69 90 ASN A O 1
ATOM 751 N N . ASN A 1 91 ? -19.862 -0.990 2.209 1.00 83.62 91 ASN A N 1
ATOM 752 C CA . ASN A 1 91 ? -19.771 -0.066 1.068 1.00 83.62 91 ASN A CA 1
ATOM 753 C C . ASN A 1 91 ? -18.657 0.992 1.177 1.00 83.62 91 ASN A C 1
ATOM 755 O O . ASN A 1 91 ? -18.251 1.529 0.149 1.00 83.62 91 ASN A O 1
ATOM 759 N N . ASN A 1 92 ? -18.200 1.310 2.390 1.00 89.69 92 ASN A N 1
ATOM 760 C CA . ASN A 1 92 ? -17.234 2.374 2.646 1.00 89.69 92 ASN A CA 1
ATOM 761 C C . ASN A 1 92 ? -15.941 1.884 3.304 1.00 89.69 92 ASN A C 1
ATOM 763 O O . ASN A 1 92 ? -14.896 2.481 3.078 1.00 89.69 92 ASN A O 1
ATOM 767 N N . ASP A 1 93 ? -15.992 0.838 4.122 1.00 91.31 93 ASP A N 1
ATOM 768 C CA . ASP A 1 93 ? -14.858 0.451 4.957 1.00 91.31 93 ASP A CA 1
ATOM 769 C C . ASP A 1 93 ? -14.086 -0.718 4.343 1.00 91.31 93 ASP A C 1
ATOM 771 O O . ASP A 1 93 ? -14.667 -1.744 3.969 1.00 91.31 93 ASP A O 1
ATOM 775 N N . LEU A 1 94 ? -12.763 -0.568 4.291 1.00 92.06 94 LEU A N 1
ATOM 776 C CA . LEU A 1 94 ? -11.824 -1.576 3.815 1.00 92.06 94 LEU A CA 1
ATOM 777 C C . LEU A 1 94 ? -10.812 -1.913 4.915 1.00 92.06 94 LEU A C 1
ATOM 779 O O . LEU A 1 94 ? -10.396 -1.057 5.702 1.00 92.06 94 LEU A O 1
ATOM 783 N N . ILE A 1 95 ? -10.364 -3.164 4.928 1.00 92.88 95 ILE A N 1
ATOM 784 C CA . ILE A 1 95 ? -9.151 -3.573 5.629 1.00 92.88 95 ILE A CA 1
ATOM 785 C C . ILE A 1 95 ? -8.069 -3.794 4.583 1.00 92.88 95 ILE A C 1
ATOM 787 O O . ILE A 1 95 ? -8.232 -4.621 3.692 1.00 92.88 95 ILE A O 1
ATOM 791 N N . LEU A 1 96 ? -6.952 -3.095 4.733 1.00 93.50 96 LEU A N 1
ATOM 792 C CA . LEU A 1 96 ? -5.731 -3.347 3.986 1.00 93.50 96 LEU A CA 1
ATOM 793 C C . LEU A 1 96 ? -4.743 -4.082 4.894 1.00 93.50 96 LEU A C 1
ATOM 795 O O . LEU A 1 96 ? -4.382 -3.589 5.961 1.00 93.50 96 LEU A O 1
ATOM 799 N N . TYR A 1 97 ? -4.292 -5.250 4.462 1.00 92.94 97 TYR A N 1
ATOM 800 C CA . TYR A 1 97 ? -3.134 -5.929 5.020 1.00 92.94 97 TYR A CA 1
ATOM 801 C C . TYR A 1 97 ? -1.930 -5.656 4.133 1.00 92.94 97 TYR A C 1
ATOM 803 O O . TYR A 1 97 ? -1.977 -5.878 2.925 1.00 92.94 97 TYR A O 1
ATOM 811 N N . ILE A 1 98 ? -0.852 -5.190 4.751 1.00 92.56 98 ILE A N 1
ATOM 812 C CA . ILE A 1 98 ? 0.463 -5.108 4.129 1.00 92.56 98 ILE A CA 1
ATOM 813 C C . ILE A 1 98 ? 1.259 -6.291 4.653 1.00 92.56 98 ILE A C 1
ATOM 815 O O . ILE A 1 98 ? 1.660 -6.297 5.820 1.00 92.56 98 ILE A O 1
ATOM 819 N N . ASN A 1 99 ? 1.398 -7.315 3.824 1.00 90.81 99 ASN A N 1
ATOM 820 C CA . ASN A 1 99 ? 1.991 -8.586 4.202 1.00 90.81 99 ASN A CA 1
ATOM 821 C C . ASN A 1 99 ? 3.464 -8.597 3.816 1.00 90.81 99 ASN A C 1
ATOM 823 O O . ASN A 1 99 ? 3.819 -8.158 2.724 1.00 90.81 99 ASN A O 1
ATOM 827 N N . PHE A 1 100 ? 4.299 -9.117 4.706 1.00 87.06 100 PHE A N 1
ATOM 828 C CA . PHE A 1 100 ? 5.719 -9.311 4.457 1.00 87.06 100 PHE A CA 1
ATOM 829 C C . PHE A 1 100 ? 6.055 -10.784 4.535 1.00 87.06 100 PHE A C 1
ATOM 831 O O . PHE A 1 100 ? 5.646 -11.462 5.480 1.00 87.06 100 PHE A O 1
ATOM 838 N N . ASP A 1 101 ? 6.857 -11.245 3.584 1.00 84.69 101 ASP A N 1
ATOM 839 C CA . ASP A 1 101 ? 7.439 -12.572 3.661 1.00 84.69 101 ASP A CA 1
ATOM 840 C C . ASP A 1 101 ? 8.709 -12.561 4.529 1.00 84.69 101 ASP A C 1
ATOM 842 O O . ASP A 1 101 ? 9.476 -11.594 4.570 1.00 84.69 101 ASP A O 1
ATOM 846 N N . SER A 1 102 ? 8.923 -13.659 5.246 1.00 78.06 102 SER A N 1
ATOM 847 C CA . SER A 1 102 ? 10.115 -13.950 6.055 1.00 78.06 102 SER A CA 1
ATOM 848 C C . SER A 1 102 ? 11.146 -14.751 5.272 1.00 78.06 102 SER A C 1
ATOM 850 O O . SER A 1 102 ? 12.195 -15.108 5.814 1.00 78.06 102 SER A O 1
ATOM 852 N N . GLY A 1 103 ? 10.850 -15.055 4.011 1.00 67.44 103 GLY A N 1
ATOM 853 C CA . GLY A 1 103 ? 11.787 -15.614 3.071 1.00 67.44 103 GLY A CA 1
ATOM 854 C C . GLY A 1 103 ? 13.032 -14.754 2.934 1.00 67.44 103 GLY A C 1
ATOM 855 O O . GLY A 1 103 ? 13.056 -13.541 3.162 1.00 67.44 103 GLY A O 1
ATOM 856 N N . LEU A 1 104 ? 14.128 -15.415 2.587 1.00 59.59 104 LEU A N 1
ATOM 857 C CA . LEU A 1 104 ? 15.400 -14.745 2.389 1.00 59.59 104 LEU A CA 1
ATOM 858 C C . LEU A 1 104 ? 15.325 -13.922 1.096 1.00 59.59 104 LEU A C 1
ATOM 860 O O . LEU A 1 104 ? 15.376 -14.478 -0.002 1.00 59.59 104 LEU A O 1
ATOM 864 N N . ILE A 1 105 ? 15.278 -12.593 1.246 1.00 56.16 105 ILE A N 1
ATOM 865 C CA . ILE A 1 105 ? 15.275 -11.602 0.150 1.00 56.16 105 ILE A CA 1
ATOM 866 C C . ILE A 1 105 ? 16.388 -11.903 -0.872 1.00 56.16 105 ILE A C 1
ATOM 868 O O . ILE A 1 105 ? 16.197 -11.783 -2.074 1.00 56.16 105 ILE A O 1
ATOM 872 N N . HIS A 1 106 ? 17.555 -12.360 -0.408 1.00 52.47 106 HIS A N 1
ATOM 873 C CA . HIS A 1 106 ? 18.707 -12.647 -1.270 1.00 52.47 106 HIS A CA 1
ATOM 874 C C . HIS A 1 106 ? 18.616 -13.962 -2.058 1.00 52.47 106 HIS A C 1
ATOM 876 O O . HIS A 1 10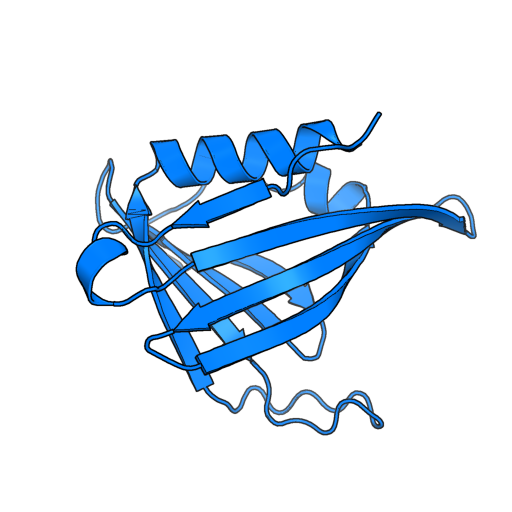6 ? 19.448 -14.189 -2.934 1.00 52.47 106 HIS A O 1
ATOM 882 N N . THR A 1 107 ? 17.658 -14.841 -1.751 1.00 57.06 107 THR A N 1
ATOM 883 C CA . THR A 1 107 ? 17.515 -16.140 -2.427 1.00 57.06 107 THR A CA 1
ATOM 884 C C . THR A 1 107 ? 16.219 -16.275 -3.226 1.00 57.06 107 THR A C 1
ATOM 886 O O . THR A 1 107 ? 16.004 -17.345 -3.784 1.00 57.06 107 THR A O 1
ATOM 889 N N . ASN A 1 108 ? 15.369 -15.237 -3.299 1.00 58.19 108 ASN A N 1
ATOM 890 C CA . ASN A 1 108 ? 14.053 -15.282 -3.966 1.00 58.19 108 ASN A CA 1
ATOM 891 C C . ASN A 1 108 ? 13.195 -16.492 -3.544 1.00 58.19 108 ASN A C 1
ATOM 893 O O . ASN A 1 108 ? 12.501 -17.097 -4.360 1.00 58.19 108 ASN A O 1
ATOM 897 N N . ILE A 1 109 ? 13.262 -16.883 -2.268 1.00 64.31 109 ILE A N 1
ATOM 898 C CA . ILE A 1 109 ? 12.423 -17.960 -1.734 1.00 64.31 109 ILE A CA 1
ATOM 899 C C . ILE A 1 109 ? 11.274 -17.298 -0.994 1.00 64.31 109 ILE A C 1
ATOM 901 O O . ILE A 1 109 ? 11.496 -16.814 0.110 1.00 64.31 109 ILE A O 1
ATOM 905 N N . ALA A 1 110 ? 10.083 -17.306 -1.592 1.00 67.38 110 ALA A N 1
ATOM 906 C CA . ALA A 1 110 ? 8.854 -16.979 -0.883 1.00 67.38 110 ALA A CA 1
ATOM 907 C C . ALA A 1 110 ? 8.507 -18.129 0.072 1.00 67.38 110 ALA A C 1
ATOM 909 O O . ALA A 1 110 ? 8.517 -19.301 -0.316 1.00 67.38 110 ALA A O 1
ATOM 910 N N . THR A 1 111 ? 8.239 -17.804 1.330 1.00 74.12 111 THR A N 1
ATOM 911 C CA . THR A 1 111 ? 7.816 -18.775 2.350 1.00 74.12 111 THR A CA 1
ATOM 912 C C . THR A 1 111 ? 6.333 -18.678 2.688 1.00 74.12 111 THR A C 1
ATOM 914 O O . THR A 1 111 ? 5.835 -19.507 3.450 1.00 74.12 111 THR A O 1
ATOM 917 N N . ASP A 1 112 ? 5.657 -17.657 2.157 1.00 71.44 112 ASP A N 1
ATOM 91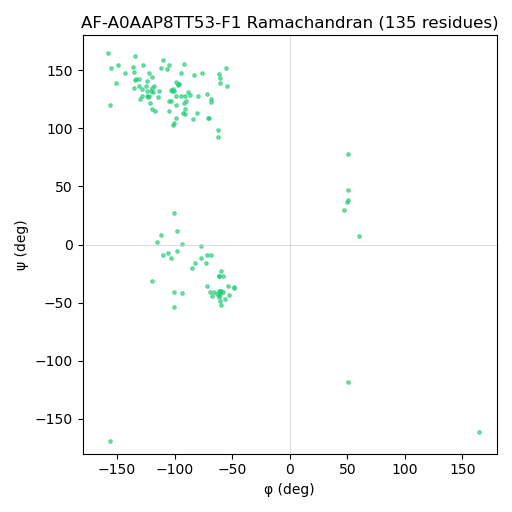8 C CA . ASP A 1 112 ? 4.312 -17.214 2.529 1.00 71.44 112 ASP A CA 1
ATOM 919 C C . ASP A 1 112 ? 4.130 -17.091 4.050 1.00 71.44 112 ASP A C 1
ATOM 921 O O . ASP A 1 112 ? 3.0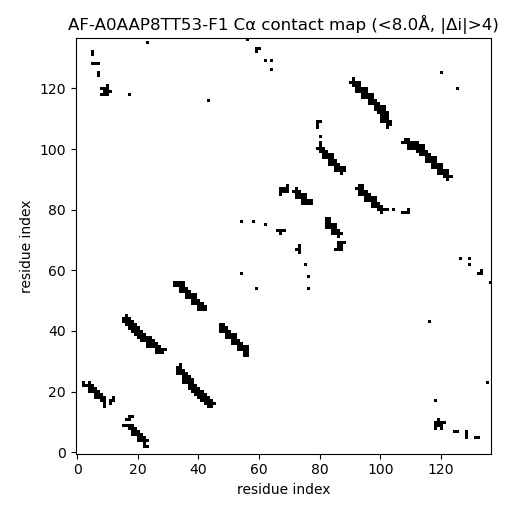47 -17.290 4.604 1.00 71.44 112 ASP A O 1
ATOM 925 N N . SER A 1 113 ? 5.221 -16.792 4.756 1.00 76.19 113 SER A N 1
ATOM 926 C CA . SER A 1 113 ? 5.274 -16.795 6.210 1.00 76.19 113 SER A CA 1
ATOM 927 C C . SER A 1 113 ? 5.850 -15.479 6.686 1.00 76.19 113 SER A C 1
ATOM 929 O O . SER A 1 113 ? 6.910 -15.067 6.243 1.00 76.19 113 SER A O 1
ATOM 931 N N . GLY A 1 114 ? 5.178 -14.787 7.597 1.00 84.81 114 GLY A N 1
ATOM 932 C CA . GLY A 1 114 ? 5.667 -13.516 8.114 1.00 84.81 114 GLY A CA 1
ATOM 933 C C . GLY A 1 114 ? 4.598 -12.725 8.831 1.00 84.81 114 GLY A C 1
ATOM 934 O O . GLY A 1 114 ? 3.606 -13.287 9.300 1.00 84.81 114 GLY A O 1
ATOM 935 N N . PHE A 1 115 ? 4.841 -11.429 8.986 1.00 87.62 115 PHE A N 1
ATOM 936 C CA . PHE A 1 115 ? 3.917 -10.544 9.680 1.00 87.62 115 PHE A CA 1
ATOM 937 C C . PHE A 1 115 ? 3.156 -9.676 8.684 1.00 87.62 115 PHE A C 1
ATOM 939 O O . PHE A 1 115 ? 3.647 -9.354 7.601 1.00 87.62 115 PHE A O 1
ATOM 946 N N . SER A 1 116 ? 1.972 -9.242 9.104 1.00 91.81 116 SER A N 1
ATOM 947 C CA . SER A 1 116 ? 1.156 -8.306 8.342 1.00 91.81 116 SER A CA 1
ATOM 948 C C . SER A 1 116 ? 0.816 -7.099 9.196 1.00 91.81 116 SER A C 1
ATOM 950 O O . SER A 1 116 ? 0.425 -7.234 10.358 1.00 91.81 116 SER A O 1
ATOM 952 N N . ILE A 1 117 ? 0.924 -5.912 8.607 1.00 93.69 117 ILE A N 1
ATOM 953 C CA . ILE A 1 117 ? 0.411 -4.680 9.205 1.00 93.69 117 ILE A CA 1
ATOM 954 C C . ILE A 1 117 ? -1.013 -4.483 8.697 1.00 93.69 117 ILE A C 1
ATOM 956 O O . ILE A 1 117 ? -1.250 -4.421 7.493 1.00 93.69 117 ILE A O 1
ATOM 960 N N . ARG A 1 118 ? -1.966 -4.406 9.627 1.00 95.06 118 ARG A N 1
ATOM 961 C CA . ARG A 1 118 ? -3.385 -4.200 9.329 1.00 95.06 118 ARG A CA 1
ATOM 962 C C . ARG A 1 118 ? -3.729 -2.717 9.412 1.00 95.06 118 ARG A C 1
ATOM 964 O O . ARG A 1 118 ? -3.503 -2.096 10.446 1.00 95.06 118 ARG A O 1
ATOM 971 N N . MET A 1 119 ? -4.354 -2.200 8.362 1.00 96.38 119 MET A N 1
ATOM 972 C CA . MET A 1 119 ? -4.889 -0.846 8.267 1.00 96.38 119 MET A CA 1
ATOM 973 C C . MET A 1 119 ? -6.398 -0.898 8.048 1.00 96.38 119 MET A C 1
ATOM 975 O O . MET A 1 119 ? -6.877 -1.600 7.161 1.00 96.38 119 MET A O 1
ATOM 979 N N . ASN A 1 120 ? -7.153 -0.134 8.829 1.00 96.56 120 ASN A N 1
ATOM 980 C CA . ASN A 1 120 ? -8.540 0.199 8.524 1.00 96.56 120 ASN A CA 1
ATOM 981 C C . ASN A 1 120 ? -8.526 1.490 7.714 1.00 96.56 120 ASN A C 1
ATOM 983 O O . ASN A 1 120 ? -7.991 2.500 8.172 1.00 96.56 120 ASN A O 1
ATOM 987 N N . ILE A 1 121 ? -9.107 1.464 6.524 1.00 95.62 121 ILE A N 1
ATOM 988 C CA . ILE A 1 121 ? -9.138 2.603 5.606 1.00 95.62 121 ILE A CA 1
ATOM 989 C C . ILE A 1 121 ? -10.548 2.765 5.043 1.00 95.62 121 ILE A C 1
ATOM 991 O O . ILE A 1 121 ? -11.363 1.844 5.102 1.00 95.62 121 ILE A O 1
ATOM 995 N N . THR A 1 122 ? -10.842 3.940 4.495 1.00 94.44 122 THR A N 1
ATOM 996 C CA . THR A 1 122 ? -12.075 4.139 3.736 1.00 94.44 122 THR A CA 1
ATOM 997 C C . THR A 1 122 ? -11.818 3.855 2.264 1.00 94.44 122 THR A C 1
ATOM 999 O O . THR A 1 122 ? -10.697 3.992 1.771 1.00 94.44 122 THR A O 1
ATOM 1002 N N . LYS A 1 123 ? -12.873 3.494 1.541 1.00 91.00 123 LYS A N 1
ATOM 1003 C CA . LYS A 1 123 ? -12.837 3.337 0.094 1.00 91.00 123 LYS A CA 1
ATOM 1004 C C . LYS A 1 123 ? -12.358 4.620 -0.575 1.00 91.00 123 LYS A C 1
ATOM 1006 O O . LYS A 1 123 ? -11.412 4.576 -1.340 1.00 91.00 123 LYS A O 1
ATOM 1011 N N . ASP A 1 124 ? -12.894 5.773 -0.180 1.00 92.38 124 ASP A N 1
ATOM 1012 C CA . ASP A 1 124 ? -12.471 7.068 -0.725 1.00 92.38 124 ASP A CA 1
ATOM 1013 C C . ASP A 1 124 ? -10.967 7.344 -0.538 1.00 92.38 124 ASP A C 1
ATOM 1015 O O . ASP A 1 124 ? -10.317 7.877 -1.442 1.00 92.38 124 ASP A O 1
ATOM 1019 N N . SER A 1 125 ? -10.390 6.998 0.623 1.00 94.94 125 SER A N 1
ATOM 1020 C CA . SER A 1 125 ? -8.958 7.213 0.858 1.00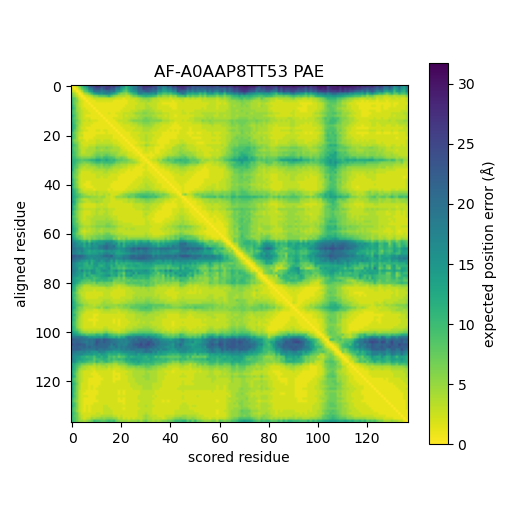 94.94 125 SER A CA 1
ATOM 1021 C C . SER A 1 125 ? -8.099 6.245 0.048 1.00 94.94 125 SER A C 1
ATOM 1023 O O . SER A 1 125 ? -7.050 6.644 -0.461 1.00 94.94 125 SER A O 1
ATOM 1025 N N . PHE A 1 126 ? -8.562 5.007 -0.123 1.00 92.50 126 PHE A N 1
ATOM 1026 C CA . PHE A 1 126 ? -7.915 4.020 -0.975 1.00 92.50 126 PHE A CA 1
ATOM 1027 C C . PHE A 1 126 ? -7.998 4.397 -2.461 1.00 92.50 126 PHE A C 1
ATOM 1029 O O . PHE A 1 126 ? -6.986 4.383 -3.156 1.00 92.50 126 PHE A O 1
ATOM 1036 N N . ASP A 1 127 ? -9.158 4.835 -2.942 1.00 90.25 127 ASP A N 1
ATOM 1037 C CA . ASP A 1 127 ? -9.380 5.265 -4.325 1.00 90.25 127 ASP A CA 1
ATOM 1038 C C . AS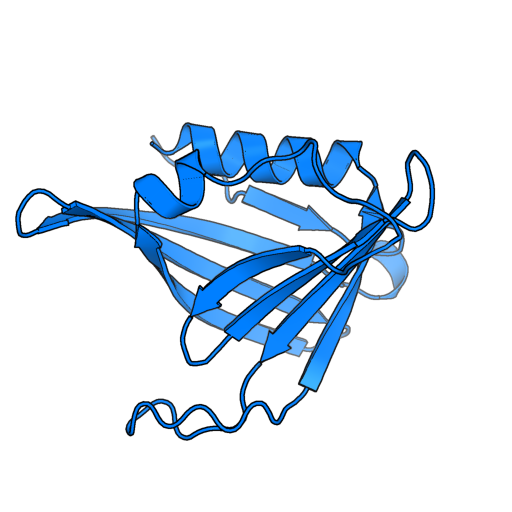P A 1 127 ? -8.484 6.453 -4.680 1.00 90.25 127 ASP A C 1
ATOM 1040 O O . ASP A 1 127 ? -7.866 6.487 -5.748 1.00 90.25 127 ASP A O 1
ATOM 1044 N N . LEU A 1 128 ? -8.366 7.418 -3.762 1.00 92.38 128 LEU A N 1
ATOM 1045 C CA . LEU A 1 128 ? -7.449 8.542 -3.914 1.00 92.38 128 LEU A CA 1
ATOM 1046 C C . LEU A 1 128 ? -5.989 8.075 -3.956 1.00 92.38 128 LEU A C 1
ATOM 1048 O O . LEU A 1 128 ? -5.224 8.558 -4.788 1.00 92.38 128 LEU A O 1
ATOM 1052 N N . PHE A 1 129 ? -5.609 7.131 -3.092 1.00 93.00 129 PHE A N 1
ATOM 1053 C CA . PHE A 1 129 ? -4.272 6.543 -3.084 1.00 93.00 129 PHE A CA 1
ATOM 1054 C C . PHE A 1 129 ? -3.953 5.871 -4.426 1.00 93.00 129 PHE A C 1
ATOM 1056 O O . PHE A 1 129 ? -2.968 6.235 -5.064 1.00 93.00 129 PHE A O 1
ATOM 1063 N N . ILE A 1 130 ? -4.824 4.989 -4.925 1.00 90.06 130 ILE A N 1
ATOM 1064 C CA . ILE A 1 130 ? -4.648 4.317 -6.221 1.00 90.06 130 ILE A CA 1
ATOM 1065 C C . ILE A 1 130 ? -4.607 5.323 -7.373 1.00 90.06 130 ILE A C 1
ATOM 1067 O O . ILE A 1 130 ? -3.746 5.229 -8.247 1.00 90.06 130 ILE A O 1
ATOM 1071 N N . LYS A 1 131 ? -5.495 6.324 -7.376 1.00 90.50 131 LYS A N 1
ATOM 1072 C CA . LYS A 1 131 ? -5.503 7.379 -8.397 1.00 90.50 131 LYS A CA 1
ATOM 1073 C C . LYS A 1 131 ? -4.187 8.158 -8.427 1.00 90.50 131 LYS A C 1
ATOM 1075 O O . LYS A 1 131 ? -3.699 8.474 -9.511 1.00 90.50 131 LYS A O 1
ATOM 1080 N N . ASN A 1 132 ? -3.616 8.453 -7.262 1.00 91.44 132 ASN A N 1
ATOM 1081 C CA . ASN A 1 132 ? -2.331 9.136 -7.171 1.00 91.44 132 ASN A CA 1
ATOM 1082 C C . ASN A 1 132 ? -1.199 8.264 -7.729 1.00 91.44 132 ASN A C 1
ATOM 1084 O O . ASN A 1 132 ? -0.402 8.777 -8.507 1.00 91.44 132 ASN A O 1
ATOM 1088 N N . ILE A 1 133 ? -1.185 6.953 -7.450 1.00 89.88 133 ILE A N 1
ATOM 1089 C CA . ILE A 1 133 ? -0.212 6.026 -8.060 1.00 89.88 133 ILE A CA 1
ATOM 1090 C C . ILE A 1 133 ? -0.365 6.016 -9.586 1.00 89.88 133 ILE A C 1
ATOM 1092 O O . ILE A 1 133 ? 0.615 6.201 -10.301 1.00 89.88 133 ILE A O 1
ATOM 1096 N N . LYS A 1 134 ? -1.594 5.880 -10.102 1.00 89.38 134 LYS A N 1
ATOM 1097 C CA . LYS A 1 134 ? -1.851 5.881 -11.554 1.00 89.38 134 LYS A CA 1
ATOM 1098 C C . LYS A 1 134 ? -1.440 7.183 -12.244 1.00 89.38 134 LYS A C 1
ATOM 1100 O O . LYS A 1 134 ? -1.118 7.155 -13.421 1.00 89.38 134 LYS A O 1
ATOM 1105 N N . SER A 1 135 ? -1.440 8.316 -11.537 1.00 90.06 135 SER A N 1
ATOM 1106 C CA . SER A 1 135 ? -1.045 9.615 -12.105 1.00 90.06 135 SER A CA 1
ATOM 1107 C C . SER A 1 135 ? 0.457 9.767 -12.377 1.00 90.06 135 SER A C 1
ATOM 1109 O O . SER A 1 135 ? 0.867 10.752 -12.984 1.00 90.06 135 SER A O 1
ATOM 1111 N N . ILE A 1 136 ? 1.268 8.814 -11.909 1.00 86.12 136 ILE A N 1
ATOM 1112 C CA . ILE A 1 136 ? 2.730 8.782 -12.081 1.00 86.12 136 ILE A CA 1
ATOM 1113 C C . ILE A 1 136 ? 3.108 8.197 -13.450 1.00 86.12 136 ILE A C 1
ATOM 1115 O O . ILE A 1 136 ? 4.243 8.351 -13.904 1.00 86.12 136 ILE A O 1
ATOM 1119 N N . ILE A 1 137 ? 2.152 7.534 -14.101 1.00 80.69 137 ILE A N 1
ATOM 1120 C CA . ILE A 1 137 ? 2.323 6.830 -15.369 1.00 80.69 137 ILE A CA 1
ATOM 1121 C C . ILE A 1 137 ? 2.139 7.768 -16.550 1.00 80.69 137 ILE A C 1
ATOM 1123 O O . ILE A 1 137 ? 1.139 8.518 -16.576 1.00 80.69 137 ILE A O 1
#

Secondary structure (DSSP, 8-state):
--PPPEEEE-TTHHHH--EEEEEEEEEEEETTEEEEEEEEEEEETTEEEEEEEEEEHHHHHT--TT---TTSPEEEEEETTEEEEEEE-SSSEEEEEEEE--S-GGGT---S-S-EEEEEEEHHHHHHHHHHHHTT-

Mean predicted aligned error: 6.28 Å

Radius of gyration: 14.91 Å; Cα contacts (8 Å, |Δi|>4): 271; chains: 1; bounding box: 38×37×42 Å

Sequence (137 aa):
MSINPTVLKDVSFKENNILLSLDHTESKTIDDMKHIYFNMIITYENSSIKREIMLFEDDILNLNISNFTNDSPDYFFIEPDFWLTVIQLNNNDLILYINFDSGLIHTNIATDSGFSIRMNITKDSFDLFIKNIKSII

Solvent-accessible surface area (backbone atoms only — not comparable to full-atom values): 7781 Å² total; per-residue (Å²): 130,87,72,74,62,39,61,42,59,26,80,58,27,93,80,45,40,33,37,44,33,40,31,77,73,52,74,48,76,55,94,92,40,46,40,38,32,26,45,35,40,36,35,46,64,97,44,74,50,76,45,80,48,76,42,47,54,67,61,54,70,64,63,69,90,84,68,71,39,82,88,49,74,42,76,48,70,82,52,78,55,34,35,34,38,40,38,44,77,54,101,48,41,30,38,39,34,47,34,34,36,65,32,52,81,93,70,77,43,66,62,91,38,68,60,63,52,79,32,48,35,43,45,70,54,49,51,51,34,52,52,50,59,49,67,76,108

Organism: NCBI:txid29379

Foldseek 3Di:
DQQPWLKFAFPVCVPFVWIWTWGWDDWDQDPNWIKTKTWI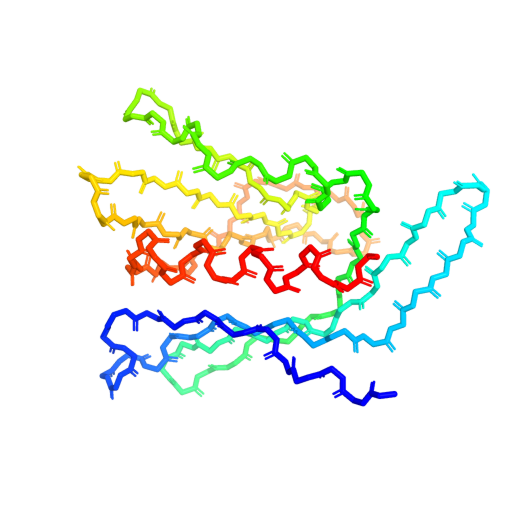WTDTRPDIDTDIDIDTLVLLVPPDLPDQDQVDWDWGDDDLFWTWTWHDPDPWKIKIWIDGAPDDPVPSDGPVDDDIDIGIGTSVSVVSSSVSSNVVD